Protein AF-K0Q0X0-F1 (afdb_monomer)

Nearest PDB structures (foldseek):
  3i4p-assembly1_A  TM=8.542E-01  e=4.307E-02  Agrobacterium fabrum str. C58
  4pcq-assembly2_C  TM=8.706E-01  e=9.821E-02  Mycobacterium tuberculosis H37Rv
  2zbc-assembly1_C-2  TM=8.129E-01  e=1.952E-01  Sulfurisphaera tokodaii str. 7
  2cg4-assembly1_A  TM=6.751E-01  e=7.992E-02  Escherichia coli
  2p6s-assembly1_H  TM=8.952E-01  e=1.883E+00  Neisseria meningitidis MC58

Structure (mmCI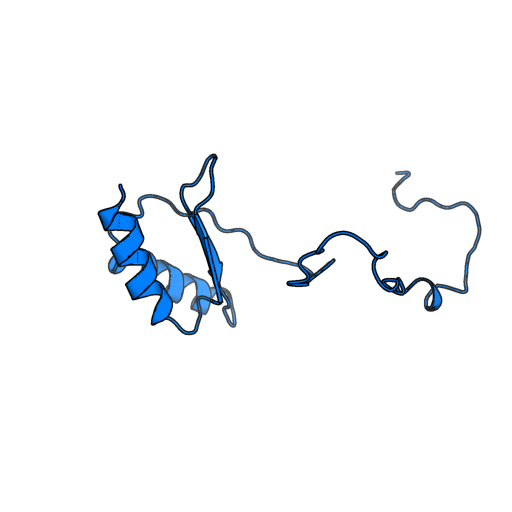F, N/CA/C/O backbone):
data_AF-K0Q0X0-F1
#
_entry.id   AF-K0Q0X0-F1
#
loop_
_atom_site.group_PDB
_atom_site.id
_atom_site.type_symbol
_atom_site.label_atom_id
_atom_site.label_alt_id
_atom_site.label_comp_id
_atom_site.label_asym_id
_atom_site.label_entity_id
_atom_site.label_seq_id
_atom_site.pdbx_PDB_ins_code
_atom_site.Cartn_x
_atom_site.Cartn_y
_atom_site.Cartn_z
_atom_site.occupancy
_atom_site.B_iso_or_equiv
_atom_site.auth_seq_id
_atom_site.auth_comp_id
_atom_site.auth_asym_id
_atom_site.auth_atom_id
_atom_site.pdbx_PDB_model_num
ATOM 1 N N . MET A 1 1 ? 10.775 1.553 16.620 1.00 51.56 1 MET A N 1
ATOM 2 C CA . MET A 1 1 ? 10.496 0.767 15.397 1.00 51.56 1 MET A CA 1
ATOM 3 C C . MET A 1 1 ? 9.358 -0.249 15.573 1.00 51.56 1 MET A C 1
ATOM 5 O O . MET A 1 1 ? 8.288 -0.000 15.042 1.00 51.56 1 MET A O 1
ATOM 9 N N . ARG A 1 2 ? 9.498 -1.330 16.371 1.00 55.94 2 ARG A N 1
ATOM 10 C CA . ARG A 1 2 ? 8.499 -2.435 16.444 1.00 55.94 2 ARG A CA 1
ATOM 11 C C . ARG A 1 2 ? 7.044 -2.028 16.765 1.00 55.94 2 ARG A C 1
ATOM 13 O O . ARG A 1 2 ? 6.123 -2.606 16.209 1.00 55.94 2 ARG A O 1
ATOM 20 N N . ARG A 1 3 ? 6.819 -1.024 17.626 1.00 60.00 3 ARG A N 1
ATOM 21 C CA . ARG A 1 3 ? 5.458 -0.553 17.982 1.00 60.00 3 ARG A CA 1
ATOM 22 C C . ARG A 1 3 ? 4.774 0.279 16.888 1.00 60.00 3 ARG A C 1
ATOM 24 O O . ARG A 1 3 ? 3.553 0.288 16.831 1.00 60.00 3 ARG A O 1
ATOM 31 N N . ALA A 1 4 ? 5.550 0.972 16.055 1.00 63.59 4 ALA A N 1
ATOM 32 C CA . ALA A 1 4 ? 5.042 1.803 14.960 1.00 63.59 4 ALA A CA 1
ATOM 33 C C . ALA A 1 4 ? 4.419 0.935 13.861 1.00 63.59 4 ALA A C 1
ATOM 35 O O . ALA A 1 4 ? 3.280 1.136 13.458 1.00 63.59 4 ALA A O 1
ATOM 36 N N . LEU A 1 5 ? 5.154 -0.113 13.480 1.00 71.75 5 LEU A N 1
ATOM 37 C CA . LEU A 1 5 ? 4.737 -1.077 12.470 1.00 71.75 5 LEU A CA 1
ATOM 38 C C . LEU A 1 5 ? 3.466 -1.835 12.874 1.00 71.75 5 LEU A C 1
ATOM 40 O O . LEU A 1 5 ? 2.572 -2.026 12.058 1.00 71.75 5 LEU A O 1
ATOM 44 N N . ALA A 1 6 ? 3.362 -2.228 14.147 1.00 73.50 6 ALA A N 1
ATOM 45 C CA . ALA A 1 6 ? 2.177 -2.910 14.658 1.00 73.50 6 ALA A CA 1
ATOM 46 C C . ALA A 1 6 ? 0.916 -2.031 14.581 1.00 73.50 6 ALA A C 1
ATOM 48 O O . ALA A 1 6 ? -0.153 -2.533 14.250 1.00 73.50 6 ALA A O 1
ATOM 49 N N . LYS A 1 7 ? 1.042 -0.723 14.847 1.00 78.94 7 LYS A N 1
ATOM 50 C CA . LYS A 1 7 ? -0.075 0.225 14.720 1.00 78.94 7 LYS A CA 1
ATOM 51 C C . LYS A 1 7 ? -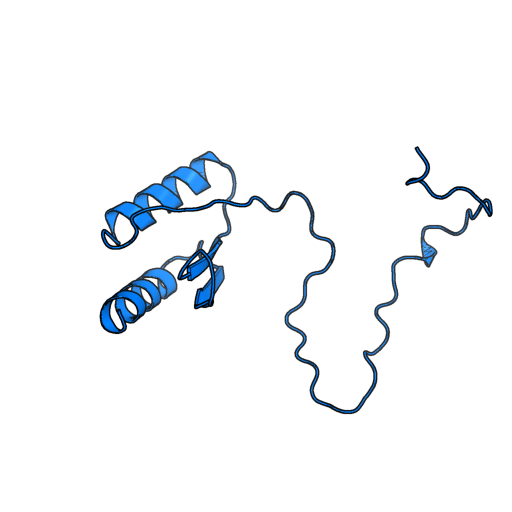0.490 0.423 13.266 1.00 78.94 7 LYS A C 1
ATOM 53 O O . LYS A 1 7 ? -1.676 0.318 12.980 1.00 78.94 7 LYS A O 1
ATOM 58 N N . PHE A 1 8 ? 0.479 0.636 12.371 1.00 83.62 8 PHE A N 1
ATOM 59 C CA . PHE A 1 8 ? 0.205 0.777 10.940 1.00 83.62 8 PHE A CA 1
ATOM 60 C C . PHE A 1 8 ? -0.494 -0.461 10.381 1.00 83.62 8 PHE A C 1
ATOM 62 O O . PHE A 1 8 ? -1.495 -0.336 9.692 1.00 83.62 8 PHE A O 1
ATOM 69 N N . ARG A 1 9 ? -0.024 -1.663 10.739 1.00 83.50 9 ARG A N 1
ATOM 70 C CA . ARG A 1 9 ? -0.646 -2.915 10.299 1.00 83.50 9 ARG A CA 1
ATOM 71 C C . ARG A 1 9 ? -2.116 -3.014 10.724 1.00 83.50 9 ARG A C 1
ATOM 73 O O . ARG A 1 9 ? -2.961 -3.280 9.884 1.00 83.50 9 ARG A O 1
ATOM 80 N N . VAL A 1 10 ? -2.423 -2.774 12.001 1.00 86.12 10 VAL A N 1
ATOM 81 C CA . VAL A 1 10 ? -3.808 -2.835 12.515 1.00 86.12 10 VAL A CA 1
ATOM 82 C C . VAL A 1 10 ? -4.699 -1.767 11.877 1.00 86.12 10 VAL A C 1
ATOM 84 O O . VAL A 1 10 ? -5.895 -1.982 11.700 1.00 86.12 10 VAL A O 1
ATOM 87 N N . TRP A 1 11 ? -4.138 -0.600 11.562 1.00 89.38 11 TRP A N 1
ATOM 88 C CA . TRP A 1 11 ? -4.853 0.438 10.830 1.00 89.38 11 TRP A CA 1
ATOM 89 C C . TRP A 1 11 ? -5.108 0.020 9.374 1.00 89.38 11 TRP A C 1
ATOM 91 O O . TRP A 1 11 ? -6.237 0.136 8.909 1.00 89.38 11 TRP A O 1
ATOM 101 N N . ALA A 1 12 ? -4.101 -0.534 8.694 1.00 88.00 12 ALA A N 1
ATOM 102 C CA . ALA A 1 12 ? -4.176 -0.959 7.299 1.00 88.00 12 ALA A CA 1
ATOM 103 C C . ALA A 1 12 ? -5.149 -2.128 7.080 1.00 88.00 12 ALA A C 1
ATOM 105 O O . ALA A 1 12 ? -5.849 -2.149 6.077 1.00 88.00 12 ALA A O 1
ATOM 106 N N . GLU A 1 13 ? -5.263 -3.050 8.043 1.00 87.56 13 GLU A N 1
ATOM 107 C CA . GLU A 1 13 ? -6.252 -4.145 8.032 1.00 87.56 13 GLU A CA 1
ATOM 108 C C . GLU A 1 13 ? -7.715 -3.647 7.994 1.00 87.56 13 GLU A C 1
ATOM 110 O O . GLU A 1 13 ? -8.613 -4.426 7.691 1.00 87.56 13 GLU A O 1
ATOM 115 N N . LYS A 1 14 ? -7.971 -2.365 8.298 1.00 89.88 14 LYS A N 1
ATOM 116 C CA . LYS A 1 14 ? -9.310 -1.748 8.246 1.00 89.88 14 LYS A CA 1
ATOM 117 C C . LYS A 1 14 ? -9.584 -0.987 6.948 1.00 89.88 14 LYS A C 1
ATOM 119 O O . LYS A 1 14 ? -10.658 -0.409 6.819 1.00 89.88 14 LYS A O 1
ATOM 124 N N . GLN A 1 15 ? -8.611 -0.920 6.043 1.00 91.19 15 GLN A N 1
ATOM 125 C CA . GLN A 1 15 ? -8.705 -0.134 4.820 1.00 91.19 15 GLN A CA 1
ATOM 126 C C . GLN A 1 15 ? -8.962 -1.045 3.623 1.00 91.19 15 GLN A C 1
ATOM 128 O O . GLN A 1 15 ? -8.067 -1.767 3.190 1.00 91.19 15 GLN A O 1
ATOM 133 N N . ASP A 1 16 ? -10.155 -0.957 3.034 1.00 90.81 16 ASP A N 1
ATOM 134 C CA . ASP A 1 16 ? -10.554 -1.807 1.899 1.00 90.81 16 ASP A CA 1
ATOM 135 C C . ASP A 1 16 ? -9.669 -1.623 0.655 1.00 90.81 16 ASP A C 1
ATOM 137 O O . ASP A 1 16 ? -9.559 -2.508 -0.190 1.00 90.81 16 ASP A O 1
ATOM 141 N N . HIS A 1 17 ? -9.024 -0.464 0.532 1.00 92.44 17 HIS A N 1
ATOM 142 C CA . HIS A 1 17 ? -8.152 -0.127 -0.588 1.00 92.44 17 HIS A CA 1
ATOM 143 C C . HIS A 1 17 ? -6.719 -0.659 -0.430 1.00 92.44 17 HIS A C 1
ATOM 145 O O . HIS A 1 17 ? -5.950 -0.601 -1.392 1.00 92.44 17 HIS A O 1
ATOM 151 N N . ILE A 1 18 ? -6.337 -1.190 0.738 1.00 93.25 18 ILE A N 1
ATOM 152 C CA . ILE A 1 18 ? -5.018 -1.795 0.962 1.00 93.25 18 ILE A CA 1
ATOM 153 C C . ILE A 1 18 ? -5.127 -3.307 0.772 1.00 93.25 18 ILE A C 1
ATOM 155 O O . ILE A 1 18 ? -5.719 -4.012 1.581 1.00 93.25 18 ILE A O 1
ATOM 159 N N . GLN A 1 19 ? -4.508 -3.821 -0.288 1.00 92.19 19 GLN A N 1
ATOM 160 C CA . GLN A 1 19 ? -4.561 -5.245 -0.611 1.00 92.19 19 GLN A CA 1
ATOM 161 C C . GLN A 1 19 ? -3.474 -6.040 0.119 1.00 92.19 19 GLN A C 1
ATOM 163 O O . GLN A 1 19 ? -3.716 -7.146 0.598 1.00 92.19 19 GLN A O 1
ATOM 168 N N . GLN A 1 20 ? -2.252 -5.503 0.169 1.00 91.56 20 GLN A N 1
ATOM 169 C CA . GLN A 1 20 ? -1.091 -6.193 0.736 1.00 91.56 20 GLN A CA 1
ATOM 170 C C . GLN A 1 20 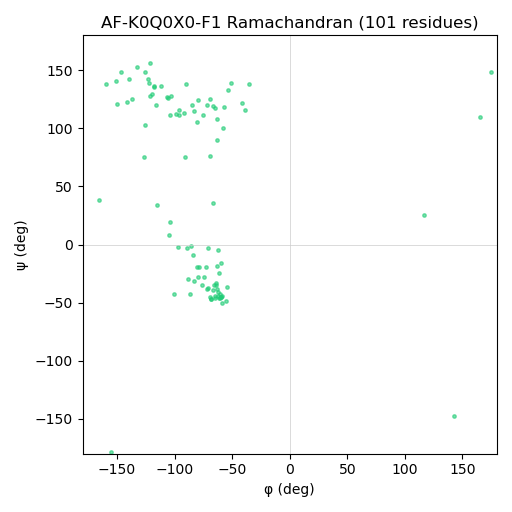? -0.140 -5.196 1.391 1.00 91.56 20 GLN A C 1
ATOM 172 O O . GLN A 1 20 ? -0.009 -4.062 0.934 1.00 91.56 20 GLN A O 1
ATOM 177 N N . VAL A 1 21 ? 0.558 -5.630 2.441 1.00 91.31 21 VAL A N 1
ATOM 178 C CA . VAL A 1 21 ? 1.591 -4.844 3.125 1.00 91.31 21 VAL A CA 1
ATOM 179 C C . VAL A 1 21 ? 2.780 -5.746 3.430 1.00 91.31 21 VAL A C 1
ATOM 181 O O . VAL A 1 21 ? 2.640 -6.772 4.095 1.00 91.31 21 VAL A O 1
ATOM 184 N N . TYR A 1 22 ? 3.960 -5.329 2.986 1.00 89.69 22 TYR A N 1
ATOM 185 C CA . TYR A 1 22 ? 5.219 -6.039 3.156 1.00 89.69 22 TYR A CA 1
ATOM 186 C C . TYR A 1 22 ? 6.208 -5.182 3.933 1.00 89.69 22 TYR A C 1
ATOM 188 O O . TYR A 1 22 ? 6.462 -4.029 3.583 1.00 89.69 22 TYR A O 1
ATOM 196 N N . TYR A 1 23 ? 6.798 -5.767 4.973 1.00 88.69 23 TYR A N 1
ATOM 197 C CA . TYR A 1 23 ? 7.996 -5.223 5.600 1.00 88.69 23 TYR A CA 1
ATOM 198 C C . TYR A 1 23 ? 9.210 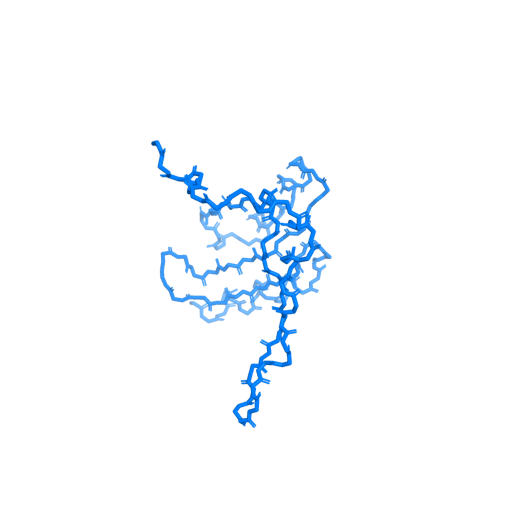-5.714 4.818 1.00 88.69 23 TYR A C 1
ATOM 200 O O . TYR A 1 23 ? 9.415 -6.925 4.702 1.00 88.69 23 TYR A O 1
ATOM 208 N N . VAL A 1 24 ? 9.985 -4.785 4.266 1.00 89.19 24 VAL A N 1
ATOM 209 C CA . VAL A 1 24 ? 11.113 -5.100 3.385 1.00 89.19 24 VAL A CA 1
ATOM 210 C C . VAL A 1 24 ? 12.409 -4.539 3.949 1.00 89.19 24 VAL A C 1
ATOM 212 O O . VAL A 1 24 ? 12.417 -3.595 4.736 1.00 89.19 24 VAL A O 1
ATOM 215 N N . THR A 1 25 ? 13.523 -5.137 3.550 1.00 85.62 25 THR A N 1
ATOM 216 C CA . THR A 1 25 ? 14.847 -4.550 3.744 1.00 85.62 25 THR A CA 1
ATOM 217 C C . THR A 1 25 ? 15.178 -3.688 2.523 1.00 85.62 25 THR A C 1
ATOM 219 O O . THR A 1 25 ? 14.904 -4.088 1.393 1.00 85.62 25 THR A O 1
ATOM 222 N N . GLY A 1 26 ? 15.756 -2.499 2.715 1.00 81.81 26 GLY A N 1
ATOM 223 C CA . GLY A 1 26 ? 16.173 -1.641 1.600 1.00 81.81 26 GLY A CA 1
ATOM 224 C C . GLY A 1 26 ? 15.966 -0.149 1.853 1.00 81.81 26 GLY A C 1
ATOM 225 O O . GLY A 1 26 ? 16.094 0.321 2.978 1.00 81.81 26 GLY A O 1
ATOM 226 N N . ALA A 1 27 ? 15.675 0.595 0.781 1.00 80.81 27 ALA A N 1
ATOM 227 C CA . ALA A 1 27 ? 15.516 2.053 0.808 1.00 80.81 27 ALA A CA 1
ATOM 228 C C . ALA A 1 27 ? 14.215 2.529 1.481 1.00 80.81 27 ALA A C 1
ATOM 230 O O . ALA A 1 27 ? 14.116 3.688 1.880 1.00 80.81 27 ALA A O 1
ATOM 231 N N . VAL A 1 28 ? 13.224 1.643 1.600 1.00 86.88 28 VAL A N 1
ATOM 232 C CA . VAL A 1 28 ? 11.956 1.887 2.293 1.00 86.88 28 VAL A CA 1
ATOM 233 C C . VAL A 1 28 ? 11.735 0.800 3.338 1.00 86.88 28 VAL A C 1
ATOM 235 O O . VAL A 1 28 ? 12.145 -0.340 3.141 1.00 86.88 28 VAL A O 1
ATOM 238 N N . ASP A 1 29 ? 11.070 1.148 4.437 1.00 85.81 29 ASP A N 1
ATOM 239 C CA . ASP A 1 29 ? 10.735 0.189 5.497 1.00 85.81 29 ASP A CA 1
ATOM 240 C C . ASP A 1 29 ? 9.504 -0.665 5.146 1.00 85.81 29 ASP A C 1
ATOM 242 O O . ASP A 1 29 ? 9.343 -1.779 5.646 1.00 85.81 29 ASP A O 1
ATOM 246 N N . LEU A 1 30 ? 8.596 -0.128 4.323 1.00 88.56 30 LEU A N 1
ATOM 247 C CA . LEU A 1 30 ? 7.314 -0.742 3.990 1.00 88.56 30 LEU A CA 1
ATOM 248 C C . LEU A 1 30 ? 6.973 -0.559 2.518 1.00 88.56 30 LEU A C 1
ATOM 250 O O . LEU A 1 30 ? 7.187 0.512 1.949 1.00 88.56 30 LEU A O 1
ATOM 254 N N . ILE A 1 31 ? 6.374 -1.597 1.943 1.00 91.44 31 ILE A N 1
ATOM 255 C CA . ILE A 1 31 ? 5.715 -1.555 0.639 1.00 91.44 31 ILE A CA 1
ATOM 256 C C . ILE A 1 31 ? 4.263 -1.967 0.848 1.00 91.44 31 ILE A C 1
ATOM 258 O O . ILE A 1 31 ? 3.997 -3.010 1.441 1.00 91.44 31 ILE A O 1
ATOM 262 N N . ALA A 1 32 ? 3.331 -1.155 0.361 1.00 92.06 32 ALA A N 1
ATOM 263 C CA . ALA A 1 32 ? 1.913 -1.479 0.354 1.00 92.06 32 ALA A CA 1
ATOM 264 C C . ALA A 1 32 ? 1.405 -1.549 -1.088 1.00 92.06 32 ALA A C 1
ATOM 266 O O . ALA A 1 32 ? 1.735 -0.688 -1.904 1.00 92.06 32 ALA A O 1
ATOM 267 N N . ILE A 1 33 ? 0.603 -2.568 -1.386 1.00 93.38 33 ILE A N 1
ATOM 268 C CA . ILE A 1 33 ? -0.152 -2.669 -2.633 1.00 93.38 33 ILE A CA 1
ATOM 269 C C . ILE A 1 33 ? -1.520 -2.048 -2.380 1.00 93.38 33 ILE A C 1
ATOM 271 O O . ILE A 1 33 ? -2.302 -2.558 -1.575 1.00 93.38 33 ILE A O 1
ATOM 275 N N . VAL A 1 34 ? -1.777 -0.927 -3.049 1.00 93.81 34 VAL A N 1
ATOM 276 C CA . VAL A 1 34 ? -3.002 -0.137 -2.912 1.00 93.81 34 VAL A CA 1
ATOM 277 C C . VAL A 1 34 ? -3.798 -0.236 -4.205 1.00 93.81 34 VAL A C 1
ATOM 279 O O . VAL A 1 34 ? -3.239 -0.128 -5.294 1.00 93.81 34 VAL A O 1
ATOM 282 N N . THR A 1 35 ? -5.106 -0.427 -4.077 1.00 94.38 35 THR A N 1
ATOM 283 C CA . THR A 1 35 ? -6.048 -0.396 -5.196 1.00 94.38 35 THR A CA 1
ATOM 284 C C . THR A 1 35 ? -6.849 0.897 -5.142 1.00 94.38 35 THR A C 1
ATOM 286 O O . THR A 1 35 ? -7.446 1.236 -4.122 1.00 94.38 35 THR A O 1
ATOM 289 N N . ALA A 1 36 ? -6.847 1.637 -6.245 1.00 94.62 36 ALA A N 1
ATOM 290 C CA . ALA A 1 36 ? -7.608 2.867 -6.400 1.00 94.62 36 ALA A CA 1
ATOM 291 C C . ALA A 1 36 ? -8.361 2.841 -7.734 1.00 94.62 36 ALA A C 1
ATOM 293 O O . ALA A 1 36 ? -7.951 2.149 -8.664 1.00 94.62 36 ALA A O 1
ATOM 294 N N . ARG A 1 37 ? -9.488 3.558 -7.808 1.00 93.81 37 ARG A N 1
ATOM 295 C CA . ARG A 1 37 ? -10.299 3.644 -9.032 1.00 93.81 37 ARG A CA 1
ATOM 296 C C . ARG A 1 37 ? -9.660 4.567 -10.071 1.00 93.81 37 ARG A C 1
ATOM 298 O O . ARG A 1 37 ? -9.754 4.296 -11.261 1.00 93.81 37 ARG A O 1
ATOM 305 N N . ASP A 1 38 ? -9.017 5.623 -9.595 1.00 94.31 38 ASP A N 1
ATOM 306 C CA . ASP A 1 38 ? -8.380 6.692 -10.356 1.00 94.31 38 ASP A CA 1
ATOM 307 C C . ASP A 1 38 ? -7.269 7.335 -9.499 1.00 94.31 38 ASP A C 1
ATOM 309 O O . ASP A 1 38 ? -6.975 6.874 -8.387 1.00 94.31 38 ASP A O 1
ATOM 313 N N . VAL A 1 39 ? -6.604 8.352 -10.049 1.00 93.12 39 VAL A N 1
ATOM 314 C CA . VAL A 1 39 ? -5.480 9.038 -9.394 1.00 93.12 39 VAL A CA 1
ATOM 315 C C . VAL A 1 39 ? -5.974 9.895 -8.231 1.00 93.12 39 VAL A C 1
ATOM 317 O O . VAL A 1 39 ? -5.350 9.902 -7.177 1.00 93.12 39 VAL A O 1
ATOM 320 N N . GLU A 1 40 ? -7.124 10.544 -8.376 1.00 96.00 40 GLU A N 1
ATOM 321 C CA . GLU A 1 40 ? -7.731 11.369 -7.333 1.00 96.00 40 GLU A CA 1
ATOM 322 C C . GLU A 1 40 ? -8.075 10.533 -6.091 1.00 96.00 40 GLU A C 1
ATOM 324 O O . GLU A 1 40 ? -7.741 10.900 -4.966 1.00 96.00 40 GLU A O 1
ATOM 329 N N . HIS A 1 41 ? -8.656 9.348 -6.283 1.00 94.88 41 HIS A N 1
ATOM 330 C CA . HIS A 1 41 ? -8.921 8.406 -5.201 1.00 94.88 41 HIS A CA 1
ATOM 331 C C . HIS A 1 41 ? -7.628 7.902 -4.551 1.00 94.88 41 HIS A C 1
ATOM 333 O O . HIS A 1 41 ? -7.602 7.659 -3.345 1.00 94.88 41 HIS A O 1
ATOM 339 N N . TYR A 1 42 ? -6.554 7.732 -5.327 1.00 94.44 42 TYR A N 1
ATOM 340 C CA . TYR A 1 42 ? -5.243 7.415 -4.767 1.00 94.44 42 TYR A CA 1
ATOM 341 C C . TYR A 1 42 ? -4.717 8.564 -3.895 1.00 94.44 42 TYR A C 1
ATOM 343 O O . TYR A 1 42 ? -4.257 8.316 -2.779 1.00 94.44 42 TYR A O 1
ATOM 351 N N . ASP A 1 43 ? -4.836 9.809 -4.348 1.00 94.44 43 ASP A N 1
ATOM 352 C CA . ASP A 1 43 ? -4.420 10.983 -3.581 1.00 94.44 43 ASP A CA 1
ATOM 353 C C . ASP A 1 43 ? -5.197 11.092 -2.256 1.00 94.44 43 ASP A C 1
ATOM 355 O O . ASP A 1 43 ? -4.583 11.265 -1.200 1.00 94.44 43 ASP A O 1
ATOM 359 N N . ASP A 1 44 ? -6.510 10.849 -2.266 1.00 95.00 44 ASP A N 1
ATOM 360 C CA . ASP A 1 44 ? -7.331 10.795 -1.046 1.00 95.00 44 ASP A CA 1
ATOM 361 C C . ASP A 1 44 ? -6.855 9.703 -0.070 1.00 95.00 44 ASP A C 1
ATOM 363 O O . ASP A 1 44 ? -6.704 9.941 1.135 1.00 95.00 44 ASP A O 1
ATOM 367 N N . ILE A 1 45 ? -6.567 8.502 -0.586 1.00 93.62 45 ILE A N 1
ATOM 368 C CA . ILE A 1 45 ? -6.031 7.386 0.206 1.00 93.62 45 ILE A CA 1
ATOM 369 C C . ILE A 1 45 ? -4.682 7.765 0.824 1.00 93.62 45 ILE A C 1
ATOM 371 O O . ILE A 1 45 ? -4.436 7.517 2.007 1.00 93.62 45 ILE A O 1
ATOM 375 N N . THR A 1 46 ? -3.785 8.361 0.040 1.00 92.19 46 THR A N 1
ATOM 376 C CA . THR A 1 46 ? -2.451 8.732 0.522 1.00 92.19 46 THR A CA 1
ATOM 377 C C . THR A 1 46 ? -2.495 9.835 1.570 1.00 92.19 46 THR A C 1
ATOM 379 O O . THR A 1 46 ? -1.776 9.743 2.571 1.00 92.19 46 THR A O 1
ATOM 382 N N . ALA A 1 47 ? -3.374 10.822 1.401 1.00 92.25 47 ALA A N 1
ATOM 383 C CA . ALA A 1 47 ? -3.619 11.856 2.396 1.00 92.25 47 ALA A CA 1
ATOM 384 C C . ALA A 1 47 ? -4.109 11.249 3.720 1.00 92.25 47 ALA A C 1
ATOM 386 O O . ALA A 1 47 ? -3.573 11.584 4.780 1.00 92.25 47 ALA A O 1
ATOM 387 N N . LEU A 1 48 ? -5.050 10.298 3.663 1.00 91.81 48 LEU A N 1
ATOM 388 C CA . LEU A 1 48 ? -5.537 9.572 4.840 1.00 91.81 48 LEU A CA 1
ATOM 389 C C . LEU A 1 48 ? -4.411 8.779 5.527 1.00 91.81 48 LEU A C 1
ATOM 391 O O . LEU A 1 48 ? -4.242 8.873 6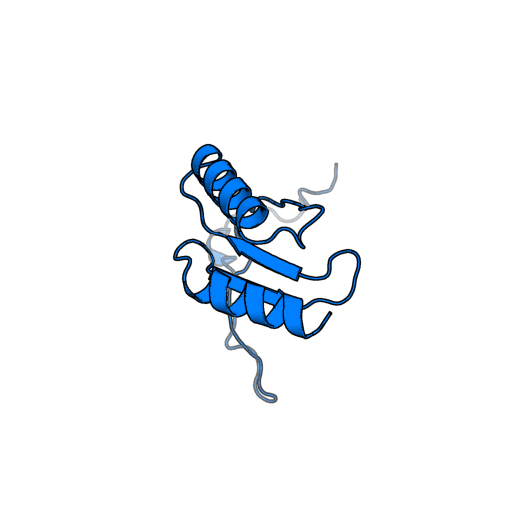.744 1.00 91.81 48 LEU A O 1
ATOM 395 N N . ILE A 1 49 ? -3.598 8.048 4.752 1.00 90.31 49 ILE A N 1
ATOM 396 C CA . ILE A 1 49 ? -2.447 7.291 5.268 1.00 90.31 49 ILE A CA 1
ATOM 397 C C . ILE A 1 49 ? -1.503 8.213 6.047 1.00 90.31 49 ILE A C 1
ATOM 399 O O . ILE A 1 49 ? -1.104 7.871 7.164 1.00 90.31 49 ILE A O 1
ATOM 403 N N . MET A 1 50 ? -1.137 9.365 5.477 1.00 89.38 50 MET A N 1
ATOM 404 C CA . MET A 1 50 ? -0.190 10.294 6.101 1.00 89.38 50 MET A CA 1
ATOM 405 C C . MET A 1 50 ? -0.783 11.004 7.323 1.00 89.38 50 MET A C 1
ATOM 407 O O . MET A 1 50 ? -0.071 11.191 8.312 1.00 89.38 50 MET A O 1
ATOM 411 N N . ALA A 1 51 ? -2.071 11.361 7.283 1.00 90.25 51 ALA A N 1
ATOM 412 C CA . ALA A 1 51 ? -2.765 12.001 8.399 1.00 90.25 51 ALA A CA 1
ATOM 413 C C . ALA A 1 51 ? -2.862 11.077 9.624 1.00 90.25 51 ALA A C 1
ATOM 415 O O . ALA A 1 51 ? -2.524 11.483 10.739 1.00 90.25 51 ALA A O 1
ATOM 416 N N . ASP A 1 52 ? -3.248 9.818 9.413 1.00 89.00 52 ASP A N 1
ATOM 417 C CA . ASP A 1 52 ? -3.453 8.853 10.498 1.00 89.00 52 ASP A CA 1
ATOM 418 C C . ASP A 1 52 ? -2.144 8.222 10.996 1.00 89.00 52 ASP A C 1
ATOM 420 O O . ASP A 1 52 ? -2.075 7.690 12.111 1.00 89.00 52 ASP A O 1
ATOM 424 N N . ASN A 1 53 ? -1.078 8.287 10.193 1.00 87.12 53 ASN A N 1
ATOM 425 C CA . ASN A 1 53 ? 0.210 7.675 10.500 1.00 87.12 53 ASN A CA 1
ATOM 426 C C . ASN A 1 53 ? 1.348 8.703 10.393 1.00 87.12 53 ASN A C 1
ATOM 428 O O . ASN A 1 53 ? 2.190 8.601 9.498 1.00 87.12 53 ASN A O 1
ATOM 432 N N . PRO A 1 54 ? 1.491 9.622 11.371 1.00 84.56 54 PRO A N 1
ATOM 433 C CA . PRO A 1 54 ? 2.508 10.687 11.357 1.00 84.56 54 PRO A CA 1
ATOM 434 C C . PRO A 1 54 ? 3.963 10.1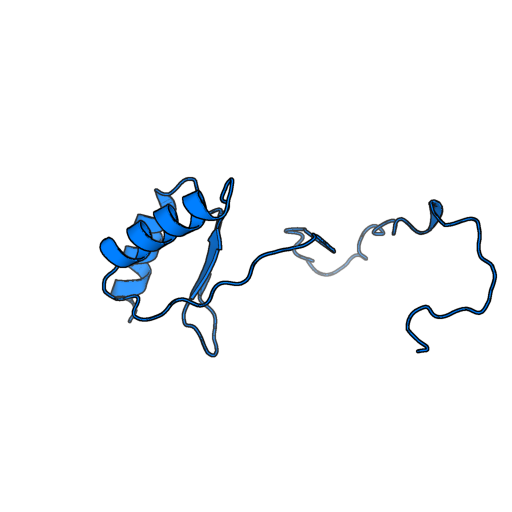78 11.376 1.00 84.56 54 PRO A C 1
ATOM 436 O O . PRO A 1 54 ? 4.919 10.948 11.314 1.00 84.56 54 PRO A O 1
ATOM 439 N N . GLN A 1 55 ? 4.160 8.865 11.506 1.00 84.62 55 GLN A N 1
ATOM 440 C CA . GLN A 1 55 ? 5.466 8.215 11.436 1.00 84.62 55 GLN A CA 1
ATOM 441 C C . GLN A 1 55 ? 5.954 8.051 9.989 1.00 84.62 55 GLN A C 1
ATOM 443 O O . GLN A 1 55 ? 7.155 7.879 9.772 1.00 84.62 55 GLN A O 1
ATOM 448 N N . ILE A 1 56 ? 5.046 8.125 9.013 1.00 86.06 56 ILE A N 1
ATOM 449 C CA . ILE A 1 56 ? 5.352 8.084 7.585 1.00 86.06 56 ILE A CA 1
ATOM 450 C C . ILE A 1 56 ? 5.811 9.480 7.163 1.00 86.06 56 ILE A C 1
ATOM 452 O O . ILE A 1 56 ? 5.019 10.409 7.057 1.00 86.06 56 ILE A O 1
ATOM 456 N N . ARG A 1 57 ? 7.119 9.640 6.939 1.00 86.00 57 ARG A N 1
ATOM 457 C CA . ARG A 1 57 ? 7.706 10.940 6.555 1.00 86.00 57 ARG A CA 1
ATOM 458 C C . ARG A 1 57 ? 7.725 11.169 5.051 1.00 86.00 57 ARG A C 1
ATOM 460 O O . ARG A 1 57 ? 7.743 12.306 4.598 1.00 86.00 57 ARG A O 1
ATOM 467 N N . ARG A 1 58 ? 7.819 10.085 4.285 1.00 87.50 58 ARG A N 1
ATOM 468 C CA . ARG A 1 58 ? 7.973 10.105 2.835 1.00 87.50 58 ARG A CA 1
ATOM 469 C C . ARG A 1 58 ? 7.349 8.847 2.262 1.00 87.50 58 ARG A C 1
ATOM 471 O O . ARG A 1 58 ? 7.518 7.770 2.831 1.00 87.50 58 ARG A O 1
ATOM 478 N N . MET A 1 59 ? 6.679 8.998 1.130 1.00 88.81 59 MET A N 1
ATOM 479 C CA . MET A 1 59 ? 6.115 7.896 0.370 1.00 88.81 59 MET A CA 1
ATOM 480 C C . MET A 1 59 ? 6.672 7.917 -1.050 1.00 88.81 59 MET A C 1
ATOM 482 O O . MET A 1 59 ? 6.923 8.982 -1.613 1.00 88.81 59 MET A O 1
ATOM 486 N N . HIS A 1 60 ? 6.916 6.728 -1.589 1.00 90.75 60 HIS A N 1
ATOM 487 C CA . HIS A 1 60 ? 7.336 6.525 -2.966 1.00 90.75 60 HIS A CA 1
ATOM 488 C C . HIS A 1 60 ? 6.247 5.732 -3.677 1.00 90.75 60 HIS A C 1
ATOM 490 O O . HIS A 1 60 ? 5.931 4.617 -3.265 1.00 90.75 60 HIS A O 1
ATOM 496 N N . THR A 1 61 ? 5.683 6.321 -4.724 1.00 91.62 61 THR A N 1
ATOM 497 C CA . THR A 1 61 ? 4.569 5.747 -5.476 1.00 91.62 61 THR A CA 1
ATOM 498 C C . THR A 1 61 ? 5.076 5.155 -6.776 1.00 91.62 61 THR A C 1
ATOM 500 O O . THR A 1 61 ? 5.737 5.840 -7.552 1.00 91.62 61 THR A O 1
ATOM 503 N N . ASN A 1 62 ? 4.724 3.898 -7.023 1.00 92.44 62 ASN A N 1
ATOM 504 C CA . ASN A 1 62 ? 4.867 3.263 -8.325 1.00 92.44 62 ASN A CA 1
ATOM 505 C C . ASN A 1 62 ? 3.471 2.881 -8.814 1.00 92.44 62 ASN A C 1
ATOM 507 O O . ASN A 1 62 ? 2.680 2.341 -8.040 1.00 92.44 62 ASN A O 1
ATOM 511 N N . VAL A 1 63 ? 3.181 3.150 -10.085 1.00 92.06 63 VAL A N 1
ATOM 512 C CA . VAL A 1 63 ? 1.894 2.825 -10.706 1.00 92.06 63 VAL A CA 1
ATOM 513 C C . VAL A 1 63 ? 2.093 1.647 -11.649 1.00 92.06 63 VAL A C 1
ATOM 515 O O . VAL A 1 63 ? 2.967 1.676 -12.515 1.00 92.06 63 VAL A O 1
ATOM 518 N N . VAL A 1 64 ? 1.285 0.602 -11.478 1.00 91.25 64 VAL A N 1
ATOM 519 C CA . VAL A 1 64 ? 1.286 -0.548 -12.384 1.00 91.25 64 VAL A CA 1
ATOM 520 C C . VAL A 1 64 ? 0.567 -0.147 -13.668 1.00 91.25 64 VAL A C 1
ATOM 522 O O . VAL A 1 64 ? -0.634 0.092 -13.664 1.00 91.25 64 VAL A O 1
ATOM 525 N N . LEU A 1 65 ? 1.312 -0.052 -14.771 1.00 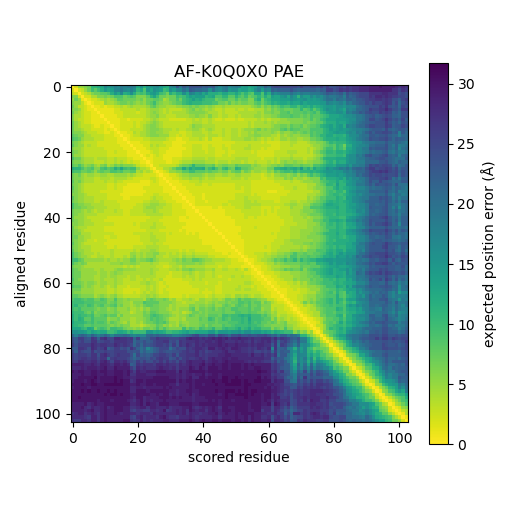90.31 65 LEU A N 1
ATOM 526 C CA . LEU A 1 65 ? 0.751 0.298 -16.082 1.00 90.31 65 LEU A CA 1
ATOM 527 C C . LEU A 1 65 ? 0.145 -0.914 -16.803 1.00 90.31 65 LEU A C 1
ATOM 529 O O . LEU A 1 65 ? -0.783 -0.770 -17.596 1.00 90.31 65 LEU A O 1
ATOM 533 N N . ARG A 1 66 ? 0.703 -2.107 -16.568 1.00 89.50 66 ARG A N 1
ATOM 534 C CA . ARG A 1 66 ? 0.247 -3.377 -17.140 1.00 89.50 66 ARG A CA 1
ATOM 535 C C . ARG A 1 66 ? 0.745 -4.546 -16.297 1.00 89.50 66 ARG A C 1
ATOM 537 O O . ARG A 1 66 ? 1.921 -4.588 -15.939 1.00 89.50 66 ARG A O 1
ATOM 544 N N . ASP A 1 67 ? -0.123 -5.526 -16.089 1.00 86.00 67 ASP A N 1
ATOM 545 C CA . ASP A 1 67 ? 0.233 -6.790 -15.454 1.00 86.00 67 ASP A CA 1
ATOM 546 C C . ASP A 1 67 ? 0.928 -7.721 -16.454 1.00 86.00 67 ASP A C 1
ATOM 548 O O . ASP A 1 67 ? 0.386 -8.027 -17.517 1.00 86.00 67 ASP A O 1
ATOM 552 N N . VAL A 1 68 ? 2.137 -8.176 -16.117 1.00 88.06 68 VAL A N 1
ATOM 553 C CA . VAL A 1 68 ? 2.897 -9.145 -16.931 1.00 88.06 68 VAL A CA 1
ATOM 554 C C . VAL A 1 68 ? 2.775 -10.557 -16.353 1.00 88.06 68 VAL A C 1
ATOM 556 O O . VAL A 1 68 ? 2.563 -11.523 -17.079 1.00 88.06 68 VAL A O 1
ATOM 559 N N . GLU A 1 69 ? 2.875 -10.686 -15.032 1.00 84.44 69 GLU A N 1
ATOM 560 C CA . GLU A 1 69 ? 2.726 -11.944 -14.306 1.00 84.44 69 GLU A CA 1
ATOM 561 C C . GLU A 1 69 ? 2.171 -11.646 -12.912 1.00 84.44 69 GLU A C 1
ATOM 563 O O . GLU A 1 69 ? 2.800 -10.939 -12.130 1.00 84.44 69 GLU A O 1
ATOM 568 N N . LEU A 1 70 ? 1.007 -12.216 -12.594 1.00 86.81 70 LEU A N 1
ATOM 569 C CA . LEU A 1 70 ? 0.406 -12.153 -11.264 1.00 86.81 70 LEU A CA 1
ATOM 570 C C . LEU A 1 70 ? 0.193 -13.565 -10.726 1.00 86.81 70 LEU A C 1
ATOM 572 O O . LEU A 1 70 ? -0.219 -14.474 -11.450 1.00 86.81 70 LEU A O 1
ATOM 576 N N . GLY A 1 71 ? 0.468 -13.760 -9.441 1.00 85.00 71 GLY A N 1
ATOM 577 C CA . GLY A 1 71 ? 0.220 -15.027 -8.774 1.00 85.00 71 GLY A CA 1
ATOM 578 C C . GLY A 1 71 ? 0.731 -15.032 -7.343 1.00 85.00 71 GLY A C 1
ATOM 579 O O . GLY A 1 71 ? 1.740 -14.416 -7.025 1.00 85.00 71 GLY A O 1
ATOM 580 N N . LEU A 1 72 ? 0.036 -15.778 -6.490 1.00 85.38 72 LEU A N 1
ATOM 581 C CA . LEU A 1 72 ? 0.441 -16.045 -5.106 1.00 85.38 72 LEU A CA 1
ATOM 582 C C . LEU A 1 72 ? 0.999 -17.465 -4.953 1.00 85.38 72 LEU A C 1
ATOM 584 O O . LEU A 1 72 ? 1.010 -18.028 -3.863 1.00 85.38 72 LEU A O 1
ATOM 588 N N . PHE A 1 73 ? 1.402 -18.078 -6.068 1.00 85.19 73 PHE A N 1
ATOM 589 C CA . PHE A 1 73 ? 1.909 -19.440 -6.077 1.00 85.19 73 PHE A CA 1
ATOM 590 C C . PHE A 1 73 ? 3.216 -19.512 -5.289 1.00 85.19 73 PHE A C 1
ATOM 592 O O . PHE A 1 73 ? 4.219 -18.916 -5.679 1.00 85.19 73 PHE A O 1
ATOM 599 N N . VAL A 1 74 ? 3.197 -20.284 -4.205 1.00 84.25 74 VAL A N 1
ATOM 600 C CA . VAL A 1 74 ? 4.388 -20.611 -3.426 1.00 84.25 74 VAL A CA 1
ATOM 601 C C . VAL A 1 74 ? 4.863 -21.997 -3.866 1.00 84.25 74 VAL A C 1
ATOM 603 O O . VAL A 1 74 ? 4.149 -22.973 -3.624 1.00 84.25 74 VAL A O 1
ATOM 606 N N . PRO A 1 75 ? 6.029 -22.115 -4.528 1.00 81.19 75 PRO A N 1
ATOM 607 C CA . PRO A 1 75 ? 6.586 -23.417 -4.855 1.00 81.19 75 PRO A CA 1
ATOM 608 C C . PRO A 1 75 ? 6.983 -24.136 -3.564 1.00 81.19 75 PRO A C 1
ATOM 610 O O . PRO A 1 75 ? 7.832 -23.665 -2.811 1.00 81.19 75 PRO A O 1
ATOM 613 N N . LEU A 1 76 ? 6.368 -25.288 -3.326 1.00 84.56 76 LEU A N 1
ATOM 614 C CA . LEU A 1 76 ? 6.828 -26.262 -2.345 1.00 84.56 76 LEU A CA 1
ATOM 615 C C . LEU A 1 76 ? 7.650 -27.285 -3.143 1.00 84.56 76 LEU A C 1
ATOM 617 O O . LEU A 1 76 ? 7.110 -27.901 -4.060 1.00 84.56 76 LEU A O 1
ATOM 621 N N . GLU A 1 77 ? 8.954 -27.414 -2.894 1.00 76.31 77 GLU A N 1
ATOM 622 C CA . GLU A 1 77 ? 9.774 -28.464 -3.527 1.00 76.31 77 GLU A CA 1
ATOM 623 C C . GLU A 1 77 ? 9.107 -29.843 -3.281 1.00 76.31 77 GLU A C 1
ATOM 625 O O . GLU A 1 77 ? 8.681 -30.120 -2.165 1.00 76.31 77 GLU A O 1
ATOM 630 N N . ILE A 1 78 ? 8.915 -30.764 -4.234 1.00 55.22 78 ILE A N 1
ATOM 631 C CA . ILE A 1 78 ? 9.535 -30.995 -5.544 1.00 55.22 78 ILE A CA 1
ATOM 632 C C . ILE A 1 78 ? 8.441 -31.453 -6.525 1.00 55.22 78 ILE A C 1
ATOM 634 O O . ILE A 1 78 ? 7.795 -32.478 -6.320 1.00 55.22 78 ILE A O 1
ATOM 638 N N . GLY A 1 79 ? 8.273 -30.728 -7.625 1.00 54.75 79 GLY A N 1
ATOM 639 C CA . GLY A 1 79 ? 7.403 -31.117 -8.732 1.00 54.75 79 GLY A CA 1
ATOM 640 C C . GLY A 1 79 ? 7.165 -29.915 -9.626 1.00 54.75 79 GLY A C 1
ATOM 641 O O . GLY A 1 79 ? 6.545 -28.945 -9.202 1.00 54.75 79 GLY A O 1
ATOM 642 N N . SER A 1 80 ? 7.742 -29.956 -10.825 1.00 59.44 80 SER A N 1
ATOM 643 C CA . SER A 1 80 ? 7.746 -28.901 -11.840 1.00 59.44 80 SER A CA 1
ATOM 644 C C . SER A 1 80 ? 6.444 -28.094 -11.892 1.00 59.44 80 SER A C 1
ATOM 646 O O . SER A 1 80 ? 5.363 -28.680 -11.856 1.00 59.44 80 SER A O 1
ATOM 648 N N . ARG A 1 81 ? 6.552 -26.758 -12.039 1.00 58.62 81 ARG A N 1
ATOM 649 C CA . ARG A 1 81 ? 5.424 -25.861 -12.374 1.00 58.62 81 ARG A CA 1
ATOM 650 C C . ARG A 1 81 ? 4.529 -26.588 -13.399 1.00 58.62 81 ARG A C 1
ATOM 652 O O . ARG A 1 81 ? 5.035 -26.843 -14.496 1.00 58.62 81 ARG A O 1
ATOM 659 N N . PRO A 1 82 ? 3.255 -26.936 -13.109 1.00 56.38 82 PRO A N 1
ATOM 660 C CA . PRO A 1 82 ? 2.351 -27.348 -14.173 1.00 56.38 82 PRO A CA 1
ATOM 661 C C . PRO A 1 82 ? 2.327 -26.183 -15.156 1.00 56.38 82 PRO A C 1
ATOM 663 O O . PRO A 1 82 ? 2.075 -25.046 -14.752 1.00 56.38 82 PRO A O 1
ATOM 666 N N . GLY A 1 83 ? 2.771 -26.465 -16.384 1.00 57.22 83 GLY A N 1
ATOM 667 C CA . GLY A 1 83 ? 3.237 -25.469 -17.335 1.00 57.22 83 GLY A CA 1
ATOM 668 C C . GLY A 1 83 ? 2.350 -24.236 -17.336 1.00 57.22 83 GLY A C 1
ATOM 669 O O . GLY A 1 83 ? 1.152 -24.321 -17.612 1.00 57.22 83 GLY A O 1
ATOM 670 N N . LYS A 1 84 ? 2.950 -23.075 -17.051 1.00 55.94 84 LYS A N 1
ATOM 671 C CA . LYS A 1 84 ? 2.395 -21.833 -17.566 1.00 55.94 84 LYS A CA 1
ATOM 672 C C . LYS A 1 84 ? 2.380 -22.014 -19.071 1.00 55.94 84 LYS A C 1
ATOM 674 O O . LYS A 1 84 ? 3.430 -21.949 -19.704 1.00 55.94 84 LYS A O 1
ATOM 679 N N . ARG A 1 85 ? 1.214 -22.342 -19.620 1.00 53.25 85 ARG A N 1
ATOM 680 C CA . ARG A 1 85 ? 0.964 -22.262 -21.049 1.00 53.25 85 ARG A CA 1
ATOM 681 C C . ARG A 1 85 ? 1.100 -20.780 -21.363 1.00 53.25 85 ARG A C 1
ATOM 683 O O . ARG A 1 85 ? 0.165 -20.020 -21.140 1.00 53.25 85 ARG A O 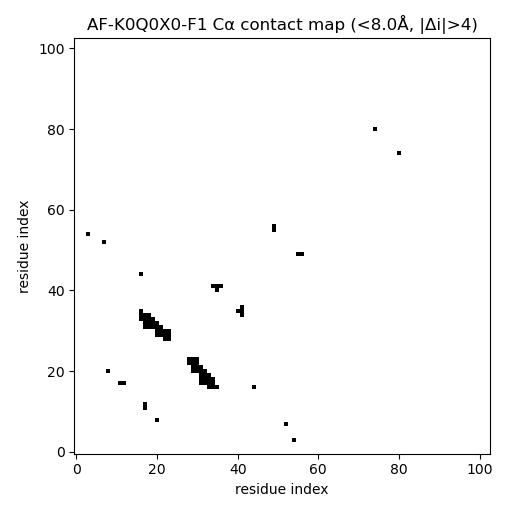1
ATOM 690 N N . LEU A 1 86 ? 2.326 -20.376 -21.703 1.00 51.31 86 LEU A N 1
ATOM 691 C CA . LEU A 1 86 ? 2.585 -19.078 -22.290 1.00 51.31 86 LEU A CA 1
ATOM 692 C C . LEU A 1 86 ? 1.622 -18.961 -23.463 1.00 51.31 86 LEU A C 1
ATOM 694 O O . LEU A 1 86 ? 1.412 -19.928 -24.196 1.00 51.31 86 LEU A O 1
ATOM 698 N N . ASP A 1 87 ? 1.041 -17.788 -23.633 1.00 50.44 87 ASP A N 1
ATOM 699 C CA . ASP A 1 87 ? 0.177 -17.446 -24.756 1.00 50.44 87 ASP A CA 1
ATOM 700 C C . ASP A 1 87 ? 0.949 -17.409 -26.100 1.00 50.44 87 ASP A C 1
ATOM 702 O O . ASP A 1 87 ? 0.648 -16.601 -26.975 1.00 50.44 87 ASP A O 1
ATOM 706 N N . SER A 1 88 ? 1.942 -18.289 -26.294 1.00 47.28 88 SER A N 1
ATOM 707 C CA . SER A 1 88 ? 2.688 -18.478 -27.541 1.00 47.28 88 SER A CA 1
ATOM 708 C C . SER A 1 88 ? 1.800 -18.971 -28.687 1.00 47.28 88 SER A C 1
ATOM 710 O O . SER A 1 88 ? 2.146 -18.776 -29.847 1.00 47.28 88 SER A O 1
ATOM 712 N N . ASP A 1 89 ? 0.615 -19.515 -28.393 1.00 44.62 89 ASP A N 1
ATOM 713 C CA . ASP A 1 89 ? -0.297 -20.049 -29.414 1.00 44.62 89 ASP A CA 1
ATOM 714 C C . ASP A 1 89 ? -1.220 -18.986 -30.044 1.00 44.62 89 ASP A C 1
ATOM 716 O O . ASP A 1 89 ? -1.961 -19.292 -30.979 1.00 44.62 89 ASP A O 1
ATOM 720 N N . ARG A 1 90 ? -1.153 -17.715 -29.611 1.00 45.28 90 ARG A N 1
ATOM 721 C CA . ARG A 1 90 ? -1.752 -16.592 -30.366 1.00 45.28 90 ARG A CA 1
ATOM 722 C C . ARG A 1 90 ? -0.805 -15.964 -31.394 1.00 45.28 90 ARG A C 1
ATOM 724 O O . ARG A 1 90 ? -1.243 -15.102 -32.149 1.00 45.28 90 ARG A O 1
ATOM 731 N N . ALA A 1 91 ? 0.444 -16.421 -31.480 1.00 44.12 91 ALA A N 1
ATOM 732 C CA . ALA A 1 91 ? 1.429 -15.931 -32.442 1.00 44.12 91 ALA A CA 1
ATOM 733 C C . ALA A 1 91 ? 1.863 -17.010 -33.452 1.00 44.12 91 ALA A C 1
ATOM 735 O O . ALA A 1 91 ? 3.002 -17.002 -33.917 1.00 44.12 91 ALA A O 1
ATOM 736 N N . ASN A 1 92 ? 0.957 -17.918 -33.848 1.00 39.66 92 ASN A N 1
ATOM 737 C CA . ASN A 1 92 ? 1.127 -18.697 -35.082 1.00 39.66 92 ASN A CA 1
ATOM 738 C C . ASN A 1 92 ? 0.967 -17.777 -36.304 1.00 39.66 92 ASN A C 1
ATOM 740 O O . ASN A 1 92 ? -0.052 -17.735 -36.986 1.00 39.66 92 ASN A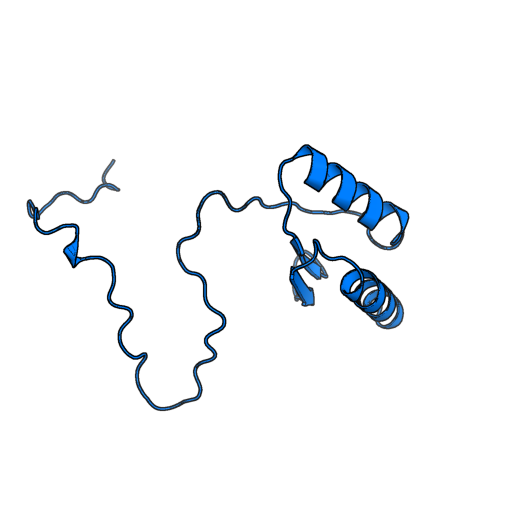 O 1
ATOM 744 N N . GLY A 1 93 ? 2.034 -17.020 -36.516 1.00 47.84 93 GLY A N 1
ATOM 745 C CA . GLY A 1 93 ? 2.363 -16.166 -37.644 1.00 47.84 93 GLY A CA 1
ATOM 746 C C . GLY A 1 93 ? 3.849 -15.811 -37.557 1.00 47.84 93 GLY A C 1
ATOM 747 O O . GLY A 1 93 ? 4.220 -14.664 -37.773 1.00 47.84 93 GLY A O 1
ATOM 748 N N . ILE A 1 94 ? 4.688 -16.773 -37.150 1.00 43.72 94 ILE A N 1
ATOM 749 C CA . ILE A 1 94 ? 6.137 -16.599 -37.032 1.00 43.72 94 ILE A CA 1
ATOM 750 C C . ILE A 1 94 ? 6.696 -16.313 -38.433 1.00 43.72 94 ILE A C 1
ATOM 752 O O . ILE A 1 94 ? 6.778 -17.219 -39.261 1.00 43.72 94 ILE A O 1
ATOM 756 N N . ILE A 1 95 ? 7.111 -15.068 -38.684 1.00 51.84 95 ILE A N 1
ATOM 757 C CA . ILE A 1 95 ? 8.221 -14.795 -39.601 1.00 51.84 95 ILE A CA 1
ATOM 758 C C . ILE A 1 95 ? 9.489 -14.980 -38.756 1.00 51.84 95 ILE A C 1
ATOM 760 O O . ILE A 1 95 ? 9.672 -14.245 -37.785 1.00 51.84 95 ILE A O 1
ATOM 764 N N . PRO A 1 96 ? 10.342 -15.977 -39.042 1.00 39.69 96 PRO A N 1
ATOM 765 C CA . PRO A 1 96 ? 11.569 -16.170 -38.282 1.00 39.69 96 PRO A CA 1
ATOM 766 C C . PRO A 1 96 ? 12.548 -15.026 -38.578 1.00 39.69 96 PRO A C 1
ATOM 768 O O . PRO A 1 96 ? 12.889 -14.815 -39.741 1.00 39.69 96 PRO A O 1
ATOM 771 N N . GLY A 1 97 ? 13.024 -14.330 -37.539 1.00 56.03 97 GLY A N 1
ATOM 772 C CA . GLY A 1 97 ? 14.202 -13.456 -37.636 1.00 56.03 97 GLY A CA 1
ATOM 773 C C . GLY A 1 97 ? 14.022 -11.953 -37.397 1.00 56.03 97 GLY A C 1
ATOM 774 O O . GLY A 1 97 ? 14.848 -11.200 -37.890 1.00 56.03 97 GLY A O 1
ATOM 775 N N . ALA A 1 98 ? 13.017 -11.491 -36.651 1.00 52.16 98 ALA A N 1
ATOM 776 C CA . ALA A 1 98 ? 12.991 -10.102 -36.181 1.00 52.16 98 ALA A CA 1
ATOM 777 C C . ALA A 1 98 ? 12.827 -10.064 -34.657 1.00 52.16 98 ALA A C 1
ATOM 779 O O . ALA A 1 98 ? 11.737 -10.313 -34.139 1.00 52.16 98 ALA A O 1
ATOM 780 N N . ASP A 1 99 ? 13.926 -9.800 -33.950 1.00 53.62 99 ASP A N 1
ATOM 781 C CA . ASP A 1 99 ? 13.894 -9.364 -32.556 1.00 53.62 99 ASP A CA 1
ATOM 782 C C . ASP A 1 99 ? 13.373 -7.913 -32.524 1.00 53.62 99 ASP A C 1
ATOM 784 O O . ASP A 1 99 ? 13.984 -7.047 -33.148 1.00 53.62 99 ASP A O 1
ATOM 788 N N . PRO A 1 100 ? 12.252 -7.607 -31.846 1.00 54.66 100 PRO A N 1
ATOM 789 C CA . PRO A 1 100 ? 11.724 -6.245 -31.775 1.00 54.66 100 PRO A CA 1
ATOM 790 C C . PRO A 1 100 ? 12.561 -5.293 -30.908 1.00 54.66 100 PRO A C 1
ATOM 792 O O . PRO A 1 100 ? 12.193 -4.126 -30.790 1.00 54.66 100 PRO A O 1
ATOM 795 N N . TRP A 1 101 ? 13.627 -5.781 -30.264 1.00 59.12 101 TRP A N 1
ATOM 796 C CA . TRP A 1 101 ? 14.546 -4.976 -29.455 1.00 59.12 101 TRP A CA 1
ATOM 797 C C . TRP A 1 101 ? 15.891 -4.705 -30.146 1.00 59.12 101 TRP A C 1
ATOM 799 O O . TRP A 1 101 ? 16.782 -4.134 -29.521 1.00 59.12 101 TRP A O 1
ATOM 809 N N . GLU A 1 102 ? 16.036 -5.068 -31.425 1.00 50.56 102 GLU A N 1
ATOM 810 C CA . GLU A 1 102 ? 17.084 -4.531 -32.301 1.00 50.56 102 GLU A CA 1
ATOM 811 C C . GLU A 1 102 ? 16.580 -3.275 -33.036 1.00 50.56 102 GLU A C 1
ATOM 813 O O . GLU A 1 102 ? 16.263 -3.302 -34.223 1.00 50.56 102 GLU A O 1
ATOM 818 N N . GLU A 1 103 ? 16.508 -2.172 -32.284 1.00 46.38 103 GLU A N 1
ATOM 819 C CA . GLU A 1 103 ? 16.897 -0.806 -32.687 1.00 46.38 103 GLU A CA 1
ATOM 820 C C . GLU A 1 103 ? 17.272 0.011 -31.439 1.00 46.38 103 GLU A C 1
ATOM 822 O O . GLU A 1 103 ? 16.454 0.076 -30.490 1.00 46.38 103 GLU A O 1
#

Solvent-accessible surface area (backbone atoms only — not comparable to full-atom values): 7257 Å² total; per-residue (Å²): 111,78,70,59,54,55,51,51,51,64,54,45,77,73,38,90,43,48,77,46,77,43,82,48,88,74,97,49,66,66,50,70,47,70,61,61,95,48,69,68,54,39,51,54,51,51,52,51,52,43,70,78,35,76,85,58,86,77,86,87,89,82,80,87,88,71,91,87,81,86,80,88,82,75,89,67,91,84,72,78,76,78,72,80,77,66,78,64,81,80,55,88,72,77,73,89,86,74,67,92,79,81,122

pLDDT: mean 77.93, std 17.43, range [39.66, 96.0]

Secondary structure (DSSP, 8-state):
-HHHHHHHHHHHTT-TTEEEEEE-SSS-SEEEEE--SSHHHHHHHHHHHHHH-TT------------S------PPSSS-------GGGG-----TT--TT--

Organism: NCBI:txid1211777

Foldseek 3Di:
DVVLVVVLVVVLVPDPQWDDKDQDPDPDRIDTDGHDPDVVRVVVVVVVSCVVRVVCPDDDDDDDPDDPDDDPDDDDDDDDDPDPPPVVVVPPPDPPDDDVPPD

Sequence (103 aa):
MRRALAKFRVWAEKQDHIQQVYYVTGAVDLIAIVTARDVEHYDDITALIMADNPQIRRMHTNVVLRDVELGLFVPLEIGSRPGKRLDSDRANGIIPGADPWEE

Radius of gyration: 20.01 Å; Cα contacts (8 Å, |Δi|>4): 40; chains: 1; bounding box: 28×43×58 Å

Mean predicted aligned error: 12.29 Å

InterPro domains:
  IPR011008 Dimeric alpha-beta barrel [SSF54909] (5-68)
  IPR019887 Transcription regulator AsnC/Lrp, ligand binding domain [PF01037] (4-68)